Protein AF-A0A960U1D7-F1 (afdb_monomer)

Sequence (96 aa):
AEISRRLSVPVIGIGAGSGCDGQVLVINDMLGMQSGFTPKFVKRFLNLDGLMREAVQAYRKEVTAATFPAAEQSFAMKPEEHKKFAAGTDATSEVV
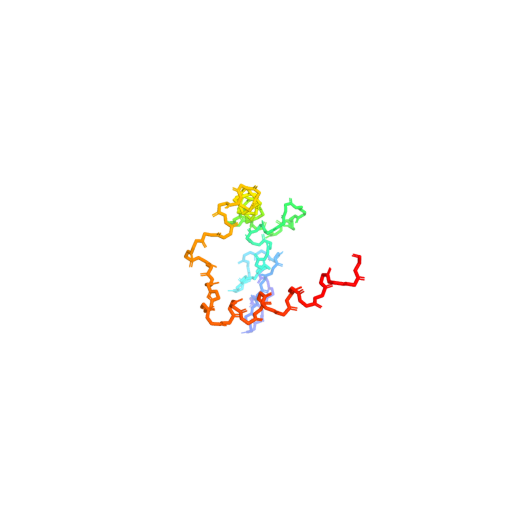
Mean predicted aligned error: 7.85 Å

Nearest PDB structures (foldseek):
  1oy0-assembly1_A  TM=9.282E-01  e=1.893E-05  Mycobacterium tuberculosis
  3ez4-assembly1_G  TM=5.960E-01  e=6.491E-04  Burkholderia pseudomallei
  1m3u-assembl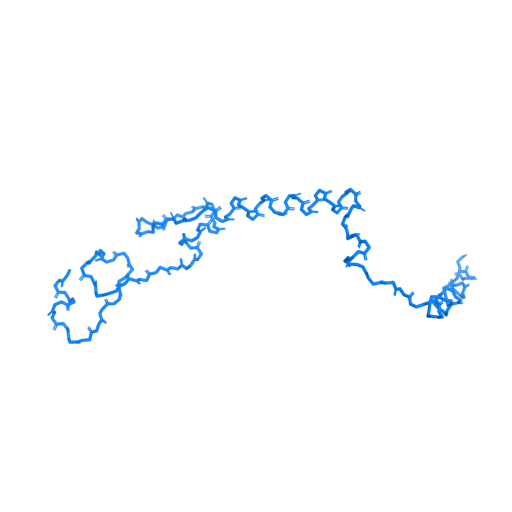y1_G  TM=5.974E-01  e=7.959E-04  Escherichia coli
  3vav-assembly1_I  TM=5.896E-01  e=1.045E-03  Burkholderia thailandensis E264
  3vav-assembly1_D  TM=5.934E-01  e=1.118E-03  Burkholderia thailandensis E264

Radius of gyration: 27.69 Å; Cα contacts (8 Å, |Δi|>4): 70; chains: 1; bounding box: 58×38×68 Å

Foldseek 3Di:
DVVCVVDPDFDEDQPPPPPGPHYDDDPCLCCCCDPDDHPPSHDNPHNVVVVVVVVVVVVVVCVVVVVPPDPVPDDDDDPVVVVVVVVVVVVPVVPD

Secondary structure (DSSP, 8-state):
-HHHHH-SSPPEESSS-TTSSEE---HHHHTT--SS---TTPPPS--HHHHHHHHHHHHHHHHHTT-SS-GGG-PPPPHHHHHHHHHHHTTSTT--

Solvent-accessible surface area (backbone atoms only — not comparable to full-atom values): 5903 Å² total; per-residue (Å²): 76,73,67,44,75,72,45,95,60,88,36,73,24,65,76,60,62,88,47,32,79,40,75,56,78,59,65,55,60,34,34,21,54,59,88,66,92,72,62,91,69,62,66,63,80,39,62,41,35,59,55,51,51,50,53,54,50,51,51,51,52,32,44,76,68,63,59,42,75,40,74,91,76,51,83,80,78,56,69,71,58,48,52,54,51,55,63,57,55,65,71,62,64,82,79,115

Structure (mmCIF, N/CA/C/O backbone):
data_AF-A0A960U1D7-F1
#
_entry.id   AF-A0A960U1D7-F1
#
loop_
_atom_site.group_PDB
_atom_site.id
_atom_site.type_symbol
_atom_site.label_atom_id
_atom_site.label_alt_id
_atom_site.label_comp_id
_atom_site.label_asym_id
_atom_site.label_entity_id
_atom_site.label_seq_id
_atom_site.pdbx_PDB_ins_code
_atom_site.Cartn_x
_atom_site.Cartn_y
_atom_site.Cartn_z
_atom_site.occupancy
_atom_site.B_iso_or_equiv
_atom_site.auth_seq_id
_atom_site.auth_comp_id
_atom_site.auth_asym_id
_atom_site.auth_atom_id
_atom_site.pdbx_PDB_model_num
ATOM 1 N N . ALA A 1 1 ? 18.700 1.996 -22.368 1.00 87.69 1 ALA A N 1
ATOM 2 C CA . ALA A 1 1 ? 17.858 2.574 -23.436 1.00 87.69 1 ALA A CA 1
ATOM 3 C C . ALA A 1 1 ? 18.074 1.927 -24.810 1.00 87.69 1 ALA A C 1
ATOM 5 O O . ALA A 1 1 ? 17.188 2.040 -25.640 1.00 87.69 1 ALA A O 1
ATOM 6 N N . GLU A 1 2 ? 19.204 1.253 -25.081 1.00 96.12 2 GLU A N 1
ATOM 7 C CA . GLU A 1 2 ? 19.459 0.656 -26.408 1.00 96.12 2 GLU A CA 1
ATOM 8 C C . GLU A 1 2 ? 18.372 -0.329 -26.869 1.00 96.12 2 GLU A C 1
ATOM 10 O O . GLU A 1 2 ? 17.940 -0.268 -28.013 1.00 96.12 2 GLU A O 1
ATOM 15 N N . ILE A 1 3 ? 17.877 -1.181 -25.966 1.00 96.75 3 ILE A N 1
ATOM 16 C CA . ILE A 1 3 ? 16.806 -2.142 -26.268 1.00 96.75 3 ILE A CA 1
ATOM 17 C C . ILE A 1 3 ? 15.501 -1.418 -26.639 1.00 96.75 3 ILE A C 1
ATOM 19 O O . ILE A 1 3 ? 14.956 -1.682 -27.706 1.00 96.75 3 ILE A O 1
ATOM 23 N N . SER A 1 4 ? 15.039 -0.470 -25.814 1.00 96.56 4 SER A N 1
ATOM 24 C CA . SER A 1 4 ? 13.796 0.282 -26.056 1.00 96.56 4 SER A CA 1
ATOM 25 C C . SER A 1 4 ? 13.821 1.046 -27.383 1.00 96.56 4 SER A C 1
ATOM 27 O O . SER A 1 4 ? 12.815 1.119 -28.068 1.00 96.56 4 SER A O 1
ATOM 29 N N . ARG A 1 5 ? 14.988 1.559 -27.805 1.00 96.69 5 ARG A N 1
ATOM 30 C CA . ARG A 1 5 ? 15.130 2.250 -29.101 1.00 96.69 5 ARG A CA 1
ATOM 31 C C . ARG A 1 5 ? 15.061 1.331 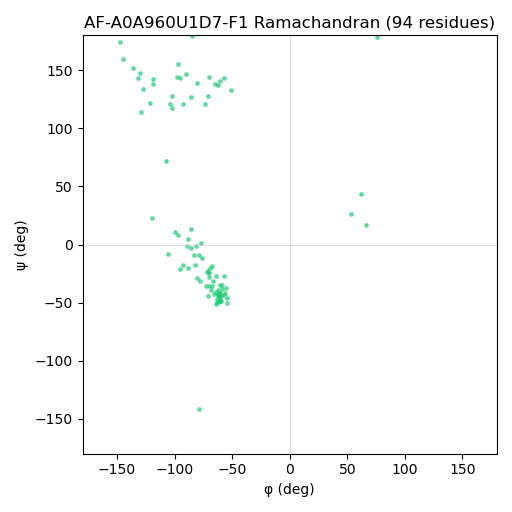-30.320 1.00 96.69 5 ARG A C 1
ATOM 33 O O . ARG A 1 5 ? 14.812 1.815 -31.418 1.00 96.69 5 ARG A O 1
ATOM 40 N N . ARG A 1 6 ? 15.370 0.042 -30.164 1.00 98.00 6 ARG A N 1
ATOM 41 C CA . ARG A 1 6 ? 15.471 -0.917 -31.278 1.00 98.00 6 ARG A CA 1
ATOM 42 C C . ARG A 1 6 ? 14.193 -1.711 -31.514 1.00 98.00 6 ARG A C 1
ATOM 44 O O . ARG A 1 6 ? 14.037 -2.282 -32.590 1.00 98.00 6 ARG A O 1
ATOM 51 N N . LEU A 1 7 ? 13.324 -1.800 -30.514 1.00 97.19 7 LEU A N 1
ATOM 52 C CA . LEU A 1 7 ? 12.067 -2.530 -30.600 1.00 97.19 7 LEU A CA 1
ATOM 53 C C . LEU A 1 7 ? 10.936 -1.571 -30.977 1.00 97.19 7 LEU A C 1
ATOM 55 O O . LEU A 1 7 ? 10.913 -0.426 -30.544 1.00 97.19 7 LEU A O 1
ATOM 59 N N . SER A 1 8 ? 9.988 -2.045 -31.782 1.00 97.56 8 SER A N 1
ATOM 60 C CA . SER A 1 8 ? 8.773 -1.290 -32.115 1.00 97.56 8 SER A CA 1
ATOM 61 C C . SER A 1 8 ? 7.687 -1.401 -31.040 1.00 97.56 8 SER A C 1
ATOM 63 O O . SER A 1 8 ? 6.752 -0.604 -31.026 1.00 97.56 8 SER A O 1
ATOM 65 N N . VAL A 1 9 ? 7.789 -2.397 -30.156 1.00 97.94 9 VAL A N 1
ATOM 66 C CA . VAL A 1 9 ? 6.863 -2.612 -29.038 1.00 97.94 9 VAL A CA 1
ATOM 67 C C . VAL A 1 9 ? 7.339 -1.871 -27.780 1.00 97.94 9 VAL A C 1
ATOM 69 O O . VAL A 1 9 ? 8.551 -1.800 -27.566 1.00 97.94 9 VAL A O 1
ATOM 72 N N . PRO A 1 10 ? 6.430 -1.373 -26.916 1.00 97.88 10 PRO A N 1
ATOM 73 C CA . PRO A 1 10 ? 6.814 -0.713 -25.668 1.00 97.88 10 PRO A CA 1
ATOM 74 C C . PRO A 1 10 ? 7.571 -1.642 -24.711 1.00 97.88 10 PRO A C 1
ATOM 76 O O . PRO A 1 10 ? 7.158 -2.780 -24.477 1.00 97.88 10 PRO A O 1
ATOM 79 N N . VAL A 1 11 ? 8.637 -1.134 -24.094 1.00 98.12 11 VAL A N 1
ATOM 80 C CA . VAL A 1 11 ? 9.415 -1.836 -23.067 1.00 98.12 11 VAL A CA 1
ATOM 81 C C . VAL A 1 11 ? 9.074 -1.279 -21.685 1.00 98.12 11 VAL A C 1
ATOM 83 O O . VAL A 1 11 ? 9.295 -0.101 -21.406 1.00 98.12 11 VAL A O 1
ATOM 86 N N . ILE A 1 12 ? 8.585 -2.138 -20.786 1.00 98.12 12 ILE A N 1
ATOM 87 C CA . ILE A 1 12 ? 8.273 -1.782 -19.393 1.00 98.12 12 ILE A CA 1
ATOM 88 C C . ILE A 1 12 ? 9.386 -2.289 -18.474 1.00 98.12 12 ILE A C 1
ATOM 90 O O . ILE A 1 12 ? 9.642 -3.490 -18.400 1.00 98.12 12 ILE A O 1
ATOM 94 N N . GLY A 1 13 ? 10.071 -1.370 -17.792 1.00 97.06 13 GLY A N 1
ATOM 95 C CA . GLY A 1 13 ? 11.229 -1.676 -16.954 1.00 97.06 13 GLY A CA 1
ATOM 96 C C . GLY A 1 13 ? 10.904 -1.808 -15.466 1.00 97.06 13 GLY A C 1
ATOM 97 O O . GLY A 1 13 ? 10.116 -1.042 -14.920 1.00 97.06 13 GLY A O 1
ATOM 98 N N . ILE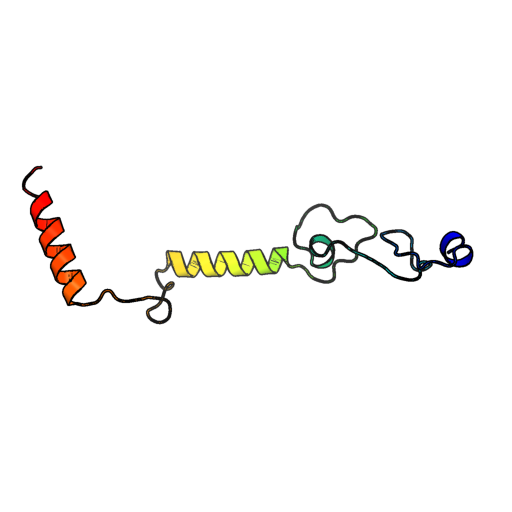 A 1 14 ? 11.589 -2.732 -14.792 1.00 97.69 14 ILE A N 1
ATOM 99 C CA . ILE A 1 14 ? 11.746 -2.767 -13.333 1.00 97.69 14 ILE A CA 1
ATOM 100 C C . ILE A 1 14 ? 13.237 -2.923 -13.034 1.00 97.69 14 ILE A C 1
ATOM 102 O O . ILE A 1 14 ? 13.865 -3.892 -13.447 1.00 97.69 14 ILE A O 1
ATOM 106 N N . GLY A 1 15 ? 13.852 -1.910 -12.420 1.00 96.19 15 GLY A N 1
ATOM 107 C CA . GLY A 1 15 ? 15.309 -1.890 -12.219 1.00 96.19 15 GLY A CA 1
ATOM 108 C C . GLY A 1 15 ? 16.152 -1.792 -13.497 1.00 96.19 15 GLY A C 1
ATOM 109 O O . GLY A 1 15 ? 17.353 -2.035 -13.449 1.00 96.19 15 GLY A O 1
ATOM 110 N N . ALA A 1 16 ? 15.556 -1.390 -14.623 1.00 96.88 16 ALA A N 1
ATOM 111 C CA . ALA A 1 16 ? 16.235 -1.225 -15.915 1.00 96.88 16 ALA A CA 1
ATOM 112 C C . ALA A 1 16 ? 16.664 0.233 -16.214 1.00 96.88 16 ALA A C 1
ATOM 114 O O . ALA A 1 16 ? 17.108 0.552 -17.321 1.00 96.88 16 ALA A O 1
ATOM 115 N N . GLY A 1 17 ? 16.536 1.128 -15.227 1.00 94.56 17 GLY A N 1
ATOM 116 C CA . GLY A 1 17 ? 16.744 2.570 -15.380 1.00 94.56 17 GLY A CA 1
ATOM 117 C C . GLY A 1 17 ? 15.589 3.279 -16.102 1.00 94.56 17 GLY A C 1
ATOM 118 O O . GLY A 1 17 ? 14.622 2.659 -16.541 1.00 94.56 17 GLY A O 1
ATOM 119 N N . SER A 1 18 ? 15.694 4.603 -16.249 1.00 96.38 18 SER A N 1
ATOM 120 C CA . SER A 1 18 ? 14.648 5.457 -16.844 1.00 96.38 18 SER A CA 1
ATOM 121 C C . SER A 1 18 ? 14.570 5.402 -18.375 1.00 96.38 18 SER A C 1
ATOM 123 O O . SER A 1 18 ? 13.765 6.102 -18.974 1.00 96.38 18 SER A O 1
ATOM 125 N N . GLY A 1 19 ? 15.405 4.589 -19.026 1.00 97.19 19 GLY A N 1
ATOM 126 C CA . GLY A 1 19 ? 15.465 4.481 -20.487 1.00 97.19 19 GLY A CA 1
ATOM 127 C C . GLY A 1 19 ? 14.471 3.492 -21.107 1.00 97.19 19 GLY A C 1
ATOM 128 O O . GLY A 1 19 ? 14.683 3.098 -22.253 1.00 97.19 19 GLY A O 1
ATOM 129 N N . CYS A 1 20 ? 13.484 3.025 -20.344 1.00 97.81 20 CYS A N 1
ATOM 130 C CA . CYS A 1 20 ? 12.352 2.218 -20.808 1.00 97.81 20 CYS A CA 1
ATOM 131 C C . CYS A 1 20 ? 11.133 3.121 -21.040 1.00 97.81 20 CYS A C 1
ATOM 133 O O . CYS A 1 20 ? 11.029 4.170 -20.407 1.00 97.81 20 CYS A O 1
ATOM 135 N N . ASP A 1 21 ? 10.211 2.700 -21.903 1.00 98.06 21 ASP A N 1
ATOM 136 C CA . ASP A 1 21 ? 9.028 3.487 -22.292 1.00 98.06 21 ASP A CA 1
ATOM 137 C C . ASP A 1 21 ? 7.997 3.592 -21.161 1.00 98.06 21 ASP A C 1
ATOM 139 O O . ASP A 1 21 ? 7.204 4.528 -21.099 1.00 98.06 21 ASP A O 1
ATOM 143 N N . GLY A 1 22 ? 8.037 2.639 -20.230 1.00 97.50 22 GLY A N 1
ATOM 144 C CA . GLY A 1 22 ? 7.286 2.675 -18.986 1.00 97.50 22 GLY A CA 1
ATOM 145 C C . GLY A 1 22 ? 8.043 2.001 -17.850 1.00 97.50 22 GLY A C 1
ATOM 146 O O . GLY A 1 22 ? 9.115 1.417 -18.037 1.00 97.50 22 GLY A O 1
ATOM 147 N N . GLN A 1 23 ? 7.477 2.091 -16.651 1.00 98.06 23 GLN A N 1
ATOM 148 C CA . GLN A 1 23 ? 8.047 1.512 -15.439 1.00 98.06 23 GLN A CA 1
ATOM 149 C C . GLN A 1 23 ? 6.990 0.695 -14.705 1.00 98.06 23 GLN A C 1
ATOM 151 O O . GLN A 1 23 ? 5.809 1.040 -14.719 1.00 98.06 23 GLN A O 1
ATOM 156 N N . VAL A 1 24 ? 7.430 -0.364 -14.036 1.00 97.44 24 VAL A N 1
ATOM 157 C CA . VAL A 1 24 ? 6.595 -1.176 -13.153 1.00 97.44 24 VAL A CA 1
ATOM 158 C C . VAL A 1 24 ? 7.311 -1.398 -11.826 1.00 97.44 24 VAL A C 1
ATOM 160 O O . VAL A 1 24 ? 8.531 -1.548 -11.772 1.00 97.44 24 VAL A O 1
ATOM 163 N N . LEU A 1 25 ? 6.540 -1.409 -10.742 1.00 97.06 25 LEU A N 1
ATOM 164 C CA . LEU A 1 25 ? 6.983 -1.778 -9.402 1.00 97.06 25 LEU A CA 1
ATOM 165 C C . LEU A 1 25 ? 5.934 -2.691 -8.769 1.00 97.06 25 LEU A C 1
ATOM 167 O O . LEU A 1 25 ? 4.745 -2.587 -9.071 1.00 97.06 25 LEU A O 1
ATOM 171 N N . VAL A 1 26 ? 6.368 -3.562 -7.861 1.00 95.81 26 VAL A N 1
ATOM 172 C CA . VAL A 1 26 ? 5.451 -4.321 -7.005 1.00 95.81 26 VAL A CA 1
ATOM 173 C C . VAL A 1 26 ? 4.828 -3.352 -6.001 1.00 95.81 26 VAL A C 1
ATOM 175 O O . VAL A 1 26 ? 5.544 -2.617 -5.319 1.00 95.81 26 VAL A O 1
ATOM 178 N N . ILE A 1 27 ? 3.496 -3.342 -5.897 1.00 96.06 27 ILE A N 1
ATOM 179 C CA . ILE A 1 27 ? 2.774 -2.386 -5.044 1.00 96.06 27 ILE A CA 1
ATOM 180 C C . ILE A 1 27 ? 3.199 -2.483 -3.571 1.00 96.06 27 ILE A C 1
ATOM 182 O O . ILE A 1 27 ? 3.384 -1.457 -2.923 1.00 96.06 27 ILE A O 1
ATOM 186 N N . ASN A 1 28 ? 3.446 -3.693 -3.066 1.00 94.81 28 ASN A N 1
ATOM 187 C CA . ASN A 1 28 ? 3.887 -3.925 -1.690 1.00 94.81 28 ASN A CA 1
ATOM 188 C C . ASN A 1 28 ? 5.236 -3.259 -1.388 1.00 94.81 28 ASN A C 1
ATOM 190 O O . ASN A 1 28 ? 5.400 -2.649 -0.330 1.00 94.81 28 ASN A O 1
ATOM 194 N N . ASP A 1 29 ? 6.179 -3.342 -2.327 1.00 94.62 29 ASP A N 1
ATOM 195 C CA . ASP A 1 29 ? 7.506 -2.739 -2.201 1.00 94.62 29 ASP A CA 1
ATOM 196 C C . ASP A 1 29 ? 7.417 -1.214 -2.307 1.00 94.62 29 ASP A C 1
ATOM 198 O O . ASP A 1 29 ? 7.991 -0.483 -1.498 1.00 94.62 29 ASP A O 1
ATOM 202 N N . MET A 1 30 ? 6.638 -0.732 -3.280 1.00 95.88 30 MET A N 1
ATOM 203 C CA . MET A 1 30 ? 6.394 0.689 -3.515 1.00 95.88 30 MET A CA 1
ATOM 204 C C . MET A 1 30 ? 5.738 1.363 -2.302 1.00 95.88 30 MET A C 1
ATOM 206 O O . MET A 1 30 ? 6.122 2.473 -1.936 1.00 95.88 30 MET A O 1
ATOM 210 N N . LEU A 1 31 ? 4.773 0.699 -1.662 1.00 96.75 31 LEU A N 1
ATOM 211 C CA . LEU A 1 31 ? 4.069 1.209 -0.483 1.00 96.75 31 LEU A CA 1
ATOM 212 C C . LEU A 1 31 ? 4.791 0.916 0.839 1.00 96.75 31 LEU A C 1
ATOM 214 O O . LEU A 1 31 ? 4.315 1.337 1.891 1.00 96.75 31 LEU A O 1
ATOM 218 N N . GLY A 1 32 ? 5.920 0.203 0.816 1.00 95.12 32 GLY A N 1
ATOM 219 C CA . GLY A 1 32 ? 6.666 -0.127 2.030 1.00 95.12 32 GLY A CA 1
ATOM 220 C C . GLY A 1 32 ? 5.853 -0.975 3.011 1.00 95.12 32 GLY A C 1
ATOM 221 O O . GLY A 1 32 ? 5.852 -0.695 4.206 1.00 95.12 32 GLY A O 1
ATOM 222 N N . MET A 1 33 ? 5.140 -1.990 2.512 1.00 95.12 33 MET A N 1
ATOM 223 C CA . MET A 1 33 ? 4.309 -2.892 3.328 1.00 95.12 33 MET A CA 1
ATOM 224 C C . MET A 1 33 ? 5.112 -3.794 4.268 1.00 95.12 33 MET A C 1
ATOM 226 O O . MET A 1 33 ? 4.549 -4.337 5.212 1.00 95.12 33 MET A O 1
ATOM 230 N N . GLN A 1 34 ? 6.409 -3.967 4.012 1.00 86.50 34 GLN A N 1
ATOM 231 C CA . GLN A 1 34 ? 7.303 -4.766 4.839 1.00 86.50 34 GLN A CA 1
ATOM 232 C C . GLN A 1 34 ? 8.533 -3.946 5.229 1.00 86.50 34 GLN A C 1
ATOM 234 O O . GLN A 1 34 ? 9.162 -3.306 4.388 1.00 86.50 34 GLN A O 1
ATOM 239 N N . SER A 1 35 ? 8.910 -3.995 6.507 1.00 79.12 35 SER A N 1
ATOM 240 C CA . SER A 1 35 ? 10.041 -3.244 7.072 1.00 79.12 35 SER A CA 1
ATOM 241 C C . SER A 1 35 ? 11.420 -3.819 6.734 1.00 79.12 35 SER A C 1
ATOM 243 O O . SER A 1 35 ? 12.424 -3.137 6.921 1.00 79.12 35 SER A O 1
ATOM 245 N N . GLY A 1 36 ? 11.475 -5.039 6.194 1.00 81.50 36 GLY A N 1
ATOM 246 C CA . GLY A 1 36 ? 12.712 -5.733 5.838 1.00 81.50 36 GLY A CA 1
ATOM 247 C C . GLY A 1 36 ? 13.350 -5.268 4.522 1.00 81.50 36 GLY A C 1
ATOM 248 O O . GLY A 1 36 ? 13.387 -4.082 4.190 1.00 81.50 36 GLY A O 1
ATOM 249 N N . PHE A 1 37 ? 13.881 -6.237 3.774 1.00 84.25 37 PHE A N 1
ATOM 250 C CA . PHE A 1 37 ? 14.607 -6.020 2.524 1.00 84.25 37 PHE A CA 1
ATOM 251 C C . PHE A 1 37 ? 13.834 -5.140 1.531 1.00 84.25 37 PHE A C 1
ATOM 253 O O . PHE A 1 37 ? 12.658 -5.368 1.266 1.00 84.25 37 PHE A O 1
ATOM 260 N N . THR A 1 38 ? 14.524 -4.152 0.960 1.00 86.75 38 THR A N 1
ATOM 261 C CA . THR A 1 38 ? 14.040 -3.365 -0.182 1.00 86.75 38 THR A CA 1
ATOM 262 C C . THR A 1 38 ? 15.030 -3.527 -1.322 1.00 86.75 38 THR A C 1
ATOM 264 O O . THR A 1 38 ? 16.206 -3.196 -1.134 1.00 86.75 38 THR A O 1
ATOM 267 N N . PRO A 1 39 ? 14.602 -4.020 -2.496 1.00 88.94 39 PRO A N 1
ATOM 268 C CA . PRO A 1 39 ? 15.477 -4.087 -3.655 1.00 88.94 39 PRO A CA 1
ATOM 269 C C . PRO A 1 39 ? 16.019 -2.697 -4.009 1.00 88.94 39 PRO A C 1
ATOM 271 O O . PRO A 1 39 ? 15.301 -1.705 -3.933 1.00 88.94 39 PRO A O 1
ATOM 274 N N . LYS A 1 40 ? 17.277 -2.613 -4.458 1.00 92.12 40 LYS A N 1
ATOM 275 C CA . LYS A 1 40 ? 17.948 -1.326 -4.745 1.00 92.12 40 LYS A CA 1
ATOM 276 C C . LYS A 1 40 ? 17.215 -0.438 -5.759 1.00 92.12 40 LYS A C 1
ATOM 278 O O . LYS A 1 40 ? 17.386 0.773 -5.737 1.00 92.12 40 LYS A O 1
ATOM 283 N N . PHE A 1 41 ? 16.443 -1.034 -6.667 1.00 92.88 41 PHE A N 1
ATOM 284 C CA . PHE A 1 41 ? 15.682 -0.310 -7.688 1.00 92.88 41 PHE A CA 1
ATOM 285 C C . PHE A 1 41 ? 14.334 0.225 -7.190 1.00 92.88 41 PHE A C 1
ATOM 287 O O . PHE A 1 41 ? 13.663 0.956 -7.916 1.00 92.88 41 PHE A O 1
ATOM 294 N N . VAL A 1 42 ? 13.909 -0.154 -5.984 1.00 94.19 42 VAL A N 1
ATOM 295 C CA . VAL A 1 42 ? 12.639 0.284 -5.413 1.00 94.19 42 VAL A CA 1
ATOM 296 C C . VAL A 1 42 ? 12.839 1.621 -4.714 1.00 94.19 42 VAL A C 1
ATOM 298 O O . VAL A 1 42 ? 13.653 1.757 -3.802 1.00 94.19 42 VAL A O 1
ATOM 301 N N . LYS A 1 43 ? 12.012 2.597 -5.084 1.00 94.19 43 LYS A N 1
ATOM 302 C CA . LYS A 1 43 ? 11.726 3.759 -4.244 1.00 94.19 43 LYS A CA 1
ATOM 303 C C . LYS A 1 43 ? 10.482 3.448 -3.414 1.00 94.19 43 LYS A C 1
ATOM 305 O O . LYS A 1 43 ? 9.422 3.207 -3.984 1.00 94.19 43 LYS A O 1
ATOM 310 N N . ARG A 1 44 ? 10.600 3.483 -2.083 1.00 94.19 44 ARG A N 1
ATOM 311 C CA . ARG A 1 44 ? 9.432 3.477 -1.190 1.00 94.19 44 ARG A CA 1
ATOM 312 C C . ARG A 1 44 ? 8.763 4.849 -1.264 1.00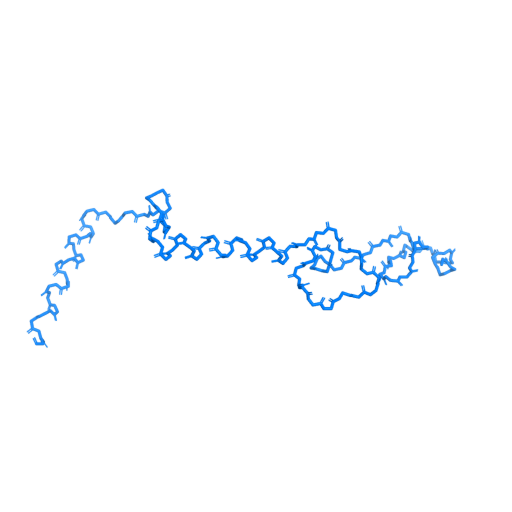 94.19 44 ARG A C 1
ATOM 314 O O . ARG A 1 44 ? 9.399 5.864 -0.988 1.00 94.19 44 ARG A O 1
ATOM 321 N N . PHE A 1 45 ? 7.501 4.875 -1.665 1.00 95.81 45 PHE A N 1
ATOM 322 C CA . PHE A 1 45 ? 6.664 6.075 -1.692 1.00 95.81 45 PHE A CA 1
ATOM 323 C C . PHE A 1 45 ? 5.854 6.239 -0.402 1.00 95.81 45 PHE A C 1
ATOM 325 O O . PHE A 1 45 ? 5.386 7.337 -0.120 1.00 95.81 45 PHE A O 1
ATOM 332 N N . LEU A 1 46 ? 5.716 5.170 0.386 1.00 95.81 46 LEU A N 1
ATOM 333 C CA . LEU A 1 46 ? 5.041 5.164 1.679 1.00 95.81 46 LEU A CA 1
ATOM 334 C C . LEU A 1 46 ? 5.754 4.201 2.643 1.00 95.81 46 LEU A C 1
ATOM 336 O O . LEU A 1 46 ? 6.489 3.312 2.213 1.00 95.81 46 LEU A O 1
ATOM 340 N N . ASN A 1 47 ? 5.542 4.391 3.947 1.00 94.69 47 ASN A N 1
ATOM 341 C CA . ASN A 1 47 ? 5.877 3.420 4.987 1.00 94.69 47 ASN A CA 1
ATOM 342 C C . ASN A 1 47 ? 4.588 2.783 5.530 1.00 94.69 47 ASN A C 1
ATOM 344 O O . ASN A 1 47 ? 4.140 3.111 6.630 1.00 94.69 47 ASN A O 1
ATOM 348 N N . LEU A 1 48 ? 3.952 1.921 4.731 1.00 96.62 48 LEU A N 1
ATOM 349 C CA . LEU A 1 48 ? 2.667 1.332 5.104 1.00 96.62 48 LEU A CA 1
ATOM 350 C C . LEU A 1 48 ? 2.800 0.329 6.260 1.00 96.62 48 LEU A C 1
ATOM 352 O O . LEU A 1 48 ? 1.867 0.213 7.044 1.00 96.62 48 LEU A O 1
ATOM 356 N N . ASP A 1 49 ? 3.952 -0.334 6.427 1.00 95.31 49 ASP A N 1
ATOM 357 C CA . ASP A 1 49 ? 4.230 -1.188 7.598 1.00 95.31 49 ASP A CA 1
ATOM 358 C C . ASP A 1 49 ? 4.026 -0.426 8.917 1.00 95.31 49 ASP A C 1
ATOM 360 O O . ASP A 1 49 ? 3.342 -0.921 9.811 1.00 95.31 49 ASP A O 1
ATOM 364 N N . GLY A 1 50 ? 4.548 0.802 9.018 1.00 95.62 50 GLY A N 1
ATOM 365 C CA . GLY A 1 50 ? 4.371 1.643 10.206 1.00 95.62 50 GLY A CA 1
ATOM 366 C C . GLY A 1 50 ? 2.901 1.965 10.482 1.00 95.62 50 GLY A C 1
ATOM 367 O O . GLY A 1 50 ? 2.406 1.707 11.577 1.00 95.62 50 GLY A O 1
ATOM 368 N N . LEU A 1 51 ? 2.179 2.427 9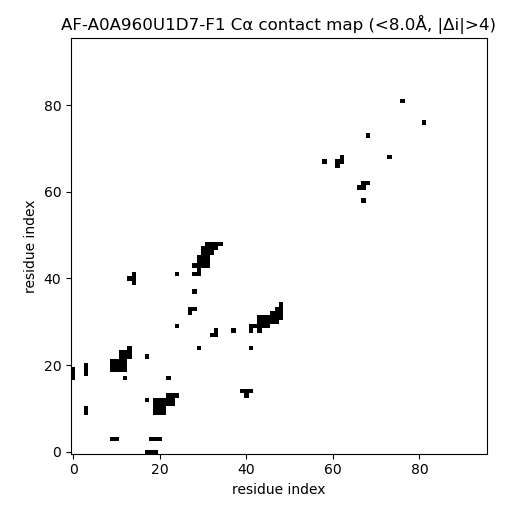.458 1.00 97.12 51 LEU A N 1
ATOM 369 C CA . LEU A 1 51 ? 0.756 2.767 9.572 1.00 97.12 51 LEU A CA 1
ATOM 370 C C . LEU A 1 51 ? -0.109 1.550 9.933 1.00 97.12 51 LEU A C 1
ATOM 372 O O . LEU A 1 51 ? -1.020 1.651 10.752 1.00 97.12 51 LEU A O 1
ATOM 376 N N . MET A 1 52 ? 0.188 0.378 9.364 1.00 97.19 52 MET A N 1
ATOM 377 C CA . MET A 1 52 ? -0.507 -0.862 9.716 1.00 97.19 52 MET A CA 1
ATOM 378 C C . MET A 1 52 ? -0.256 -1.250 11.176 1.00 97.19 52 MET A C 1
ATOM 380 O O . MET A 1 52 ? -1.190 -1.657 11.866 1.00 97.19 52 MET A O 1
ATOM 384 N N . ARG A 1 53 ? 0.978 -1.101 11.678 1.00 96.88 53 ARG A N 1
ATOM 385 C CA . ARG A 1 53 ? 1.292 -1.366 13.093 1.00 96.88 53 ARG A CA 1
ATOM 386 C C . ARG A 1 53 ? 0.514 -0.447 14.022 1.00 96.88 53 ARG A C 1
ATOM 388 O O . ARG A 1 53 ? -0.046 -0.936 14.999 1.00 96.88 53 ARG A O 1
ATOM 395 N N . GLU A 1 54 ? 0.459 0.844 13.714 1.00 98.12 54 GLU A N 1
ATOM 396 C CA . GLU A 1 54 ? -0.311 1.823 14.487 1.00 98.12 54 GLU A CA 1
ATOM 397 C C . GLU A 1 54 ? -1.800 1.457 14.525 1.00 98.12 54 GLU A C 1
ATOM 399 O O . GLU A 1 54 ? -2.388 1.373 15.604 1.00 98.12 54 GLU A O 1
ATOM 404 N N . ALA A 1 55 ? -2.393 1.142 13.370 1.00 98.44 55 ALA A N 1
ATOM 405 C CA . ALA A 1 55 ? -3.799 0.754 13.276 1.00 98.44 55 ALA A CA 1
ATOM 406 C C . ALA A 1 55 ? -4.112 -0.517 14.086 1.00 98.44 55 ALA A C 1
ATOM 408 O O . ALA A 1 55 ? -5.081 -0.558 14.845 1.00 98.44 55 ALA A O 1
ATOM 409 N N . VAL A 1 56 ? -3.268 -1.549 13.983 1.00 98.25 56 VAL A N 1
ATOM 410 C CA . VAL A 1 56 ? -3.451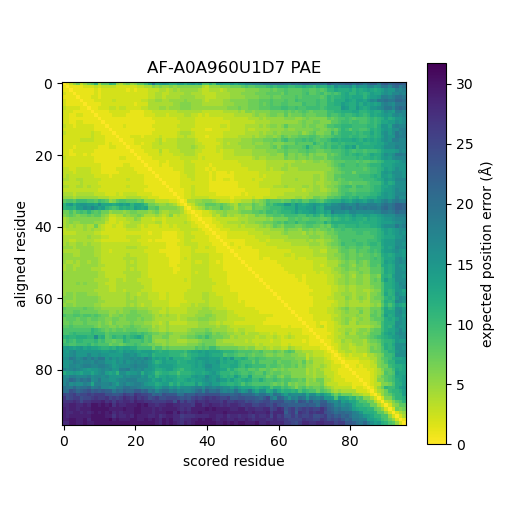 -2.804 14.731 1.00 98.25 56 VAL A CA 1
ATOM 411 C C . VAL A 1 56 ? -3.265 -2.591 16.237 1.00 98.25 56 VAL A C 1
ATOM 413 O O . VAL A 1 56 ? -3.974 -3.201 17.039 1.00 98.25 56 VAL A O 1
ATOM 416 N N . GLN A 1 57 ? -2.345 -1.717 16.651 1.00 98.56 57 GLN A N 1
ATOM 417 C CA . GLN A 1 57 ? -2.180 -1.355 18.061 1.00 98.56 57 GLN A CA 1
ATOM 418 C C . GLN A 1 57 ? -3.397 -0.604 18.608 1.00 98.56 57 GLN A C 1
ATOM 420 O O . GLN A 1 57 ? -3.837 -0.913 19.717 1.00 98.56 57 GLN A O 1
ATOM 425 N N . ALA A 1 58 ? -3.957 0.336 17.841 1.00 98.62 58 ALA A N 1
ATOM 426 C CA . ALA A 1 58 ? -5.181 1.045 18.205 1.00 98.62 58 ALA A CA 1
ATOM 427 C C . ALA A 1 58 ? -6.356 0.069 18.365 1.00 98.62 58 ALA A C 1
ATOM 429 O O . ALA A 1 58 ? -6.980 0.032 19.424 1.00 98.62 58 ALA A O 1
ATOM 430 N N . TYR A 1 59 ? -6.558 -0.818 17.387 1.00 98.62 59 TYR A N 1
ATOM 431 C CA . TYR A 1 59 ? -7.560 -1.882 17.464 1.00 98.62 59 TYR A CA 1
ATOM 432 C C . TYR A 1 59 ? -7.388 -2.750 18.717 1.00 98.62 59 TYR A C 1
ATOM 434 O O . TYR A 1 59 ? -8.326 -2.934 19.492 1.00 98.62 59 TYR A O 1
ATOM 442 N N . ARG A 1 60 ? -6.167 -3.244 18.973 1.00 98.62 60 ARG A N 1
ATOM 443 C CA . ARG A 1 60 ? -5.872 -4.039 20.174 1.00 98.62 60 ARG A CA 1
ATOM 444 C C . ARG A 1 60 ? -6.225 -3.273 21.447 1.00 98.62 60 ARG A C 1
ATOM 446 O O . ARG A 1 60 ? -6.775 -3.871 22.371 1.00 98.62 60 ARG A O 1
ATOM 453 N N . LYS A 1 61 ? -5.877 -1.987 21.522 1.00 98.69 61 LYS A N 1
ATOM 454 C CA . LYS A 1 61 ? -6.159 -1.143 22.686 1.00 98.69 61 LYS A CA 1
ATOM 455 C C . LYS A 1 61 ? -7.663 -1.053 22.932 1.00 98.69 61 LYS A C 1
ATOM 457 O O . LYS A 1 61 ? -8.085 -1.266 24.061 1.00 98.69 61 LYS A O 1
ATOM 462 N N . GLU A 1 62 ? -8.447 -0.790 21.894 1.00 98.56 62 GLU A N 1
ATOM 463 C CA . GLU A 1 62 ? -9.899 -0.635 22.013 1.00 98.56 62 GLU A CA 1
ATOM 464 C C . GLU A 1 62 ? -10.612 -1.948 22.357 1.00 98.56 62 GLU A C 1
ATOM 466 O O . GLU A 1 62 ? -11.494 -1.955 23.213 1.00 98.56 62 GLU A O 1
ATOM 471 N N . VAL A 1 63 ? -10.181 -3.076 21.782 1.00 98.44 63 VAL A N 1
ATOM 472 C CA . VAL A 1 63 ? -10.690 -4.410 22.150 1.00 98.44 63 VAL A CA 1
ATOM 473 C C . VAL A 1 63 ? -10.357 -4.742 23.603 1.00 98.44 63 VAL A C 1
ATOM 475 O O . VAL A 1 63 ? -11.218 -5.182 24.358 1.00 98.44 63 VAL A O 1
ATOM 478 N N . THR A 1 64 ? -9.110 -4.508 24.022 1.00 98.31 64 THR A N 1
ATOM 479 C CA . THR A 1 64 ? -8.675 -4.807 25.400 1.00 98.31 64 THR A CA 1
ATOM 480 C C . THR A 1 64 ? -9.379 -3.911 26.421 1.00 98.31 64 THR A C 1
ATOM 482 O O . THR A 1 64 ? -9.628 -4.336 27.544 1.00 98.31 64 THR A O 1
ATOM 485 N N . ALA A 1 65 ? -9.715 -2.680 26.034 1.00 98.38 65 ALA A N 1
ATOM 486 C CA . ALA A 1 65 ? -10.489 -1.747 26.845 1.00 98.38 65 ALA A CA 1
ATOM 487 C C . ALA A 1 65 ? -12.009 -1.990 26.775 1.00 98.38 65 ALA A C 1
ATOM 489 O O . ALA A 1 65 ? -12.755 -1.261 27.425 1.00 98.38 65 ALA A O 1
ATOM 490 N N . ALA A 1 66 ? -12.464 -2.970 25.985 1.00 97.38 66 ALA A N 1
ATOM 491 C CA . ALA A 1 66 ? -13.873 -3.227 25.686 1.00 97.38 66 ALA A CA 1
ATOM 492 C C . ALA A 1 66 ? -14.640 -1.993 25.159 1.00 97.38 66 ALA A C 1
ATOM 494 O O . ALA A 1 66 ? -15.855 -1.901 25.313 1.00 97.38 66 ALA A O 1
ATOM 495 N N . THR A 1 67 ? -13.941 -1.041 24.531 1.00 97.88 67 THR A N 1
ATOM 496 C CA . THR A 1 67 ? -14.560 0.112 23.854 1.00 97.88 67 THR A CA 1
ATOM 497 C C . THR A 1 67 ? -14.906 -0.199 22.401 1.00 97.88 67 THR A C 1
ATOM 499 O O . THR A 1 67 ? -15.737 0.488 21.816 1.00 97.88 67 THR A O 1
ATOM 502 N N . PHE A 1 68 ? -14.278 -1.228 21.824 1.00 97.44 68 PHE A N 1
ATOM 503 C CA . PHE A 1 68 ? -14.648 -1.805 20.536 1.00 97.44 68 PHE A CA 1
ATOM 504 C C . PHE A 1 68 ? -15.041 -3.287 20.700 1.00 97.44 68 PHE A C 1
ATOM 506 O O . PHE A 1 68 ? -14.318 -4.022 21.382 1.00 97.44 68 PHE A O 1
ATOM 513 N N . PRO A 1 69 ? -16.106 -3.759 20.019 1.00 97.19 69 PRO A N 1
ATOM 514 C CA . PRO A 1 69 ? -17.062 -2.963 19.242 1.00 97.19 69 PRO A CA 1
ATOM 515 C C . PRO A 1 69 ? -17.956 -2.107 20.152 1.00 97.19 69 PRO A C 1
ATOM 517 O O . PRO A 1 69 ? -18.343 -2.537 21.236 1.00 97.19 69 PRO A O 1
ATOM 520 N N . ALA A 1 70 ? -18.295 -0.903 19.699 1.00 96.06 70 ALA A N 1
ATOM 521 C CA . ALA A 1 70 ? -19.318 -0.065 20.312 1.00 96.06 70 ALA A CA 1
ATOM 522 C C . ALA A 1 70 ? -20.714 -0.448 19.788 1.00 96.06 70 ALA A C 1
ATOM 524 O O . ALA A 1 70 ? -20.877 -1.355 18.960 1.00 96.06 70 ALA A O 1
ATOM 525 N N . ALA A 1 71 ? -21.746 0.238 20.282 1.00 94.38 71 ALA A N 1
ATOM 526 C CA . ALA A 1 71 ? -23.133 -0.046 19.927 1.00 94.38 71 ALA A CA 1
ATOM 527 C C . ALA A 1 71 ? -23.390 0.124 18.420 1.00 94.38 71 ALA A C 1
ATOM 529 O O . ALA A 1 71 ? -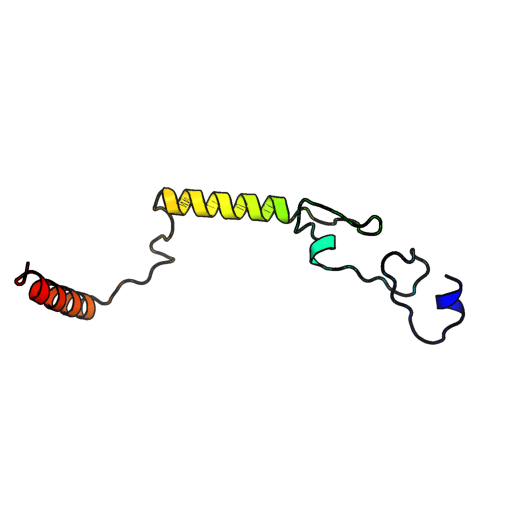24.130 -0.657 17.831 1.00 94.38 71 ALA A O 1
ATOM 530 N N . GLU A 1 72 ? -22.732 1.089 17.778 1.00 96.00 72 GLU A N 1
ATOM 531 C CA . GLU A 1 72 ? -22.878 1.383 16.351 1.00 96.00 72 GLU A CA 1
ATOM 532 C C . GLU A 1 72 ? -22.279 0.289 15.457 1.00 96.00 72 GLU A C 1
ATOM 534 O O . GLU A 1 72 ? -22.696 0.144 14.309 1.00 96.00 72 GLU A O 1
ATOM 539 N N . GLN A 1 73 ? -21.311 -0.487 15.964 1.00 96.06 73 GLN A N 1
ATOM 540 C CA . GLN A 1 73 ? -20.741 -1.643 15.258 1.00 96.06 73 GLN A CA 1
ATOM 541 C C . GLN A 1 73 ? -21.333 -2.980 15.729 1.00 96.06 73 GLN A C 1
ATOM 543 O O . GLN A 1 73 ? -20.816 -4.039 15.371 1.00 96.06 73 GLN A O 1
ATOM 548 N N . SER A 1 74 ? -22.403 -2.945 16.526 1.00 95.69 74 SER A N 1
ATOM 549 C CA . SER A 1 74 ? -23.021 -4.130 17.116 1.00 95.69 74 SER A CA 1
ATOM 550 C C . SER A 1 74 ? -24.466 -4.295 16.652 1.00 95.69 74 SER A C 1
ATOM 552 O O . SER A 1 74 ? -25.223 -3.336 16.536 1.00 95.69 74 SER A O 1
ATOM 554 N N . PHE A 1 75 ? -24.881 -5.543 16.437 1.00 92.56 75 PHE A N 1
ATOM 555 C CA . PHE A 1 75 ? -26.285 -5.882 16.219 1.00 92.56 75 PHE A CA 1
ATOM 556 C C . PHE A 1 75 ? -26.870 -6.484 17.494 1.00 92.56 75 PHE A C 1
ATOM 558 O O . PHE A 1 75 ? -26.328 -7.444 18.039 1.00 92.56 75 PHE A O 1
ATOM 565 N N . ALA A 1 76 ? -27.996 -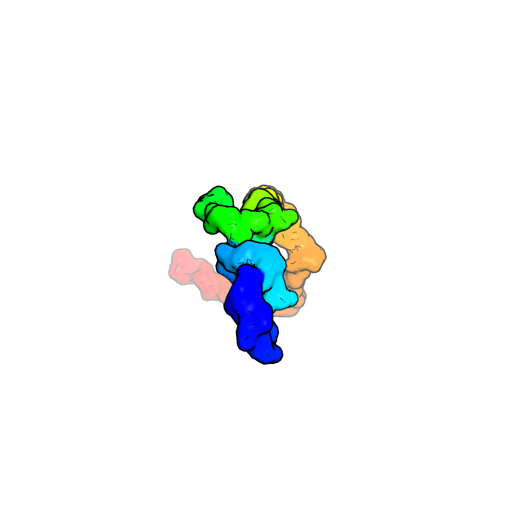5.942 17.956 1.00 88.94 76 ALA A N 1
ATOM 566 C CA . ALA A 1 76 ? -28.725 -6.511 19.080 1.00 88.94 76 ALA A CA 1
ATOM 567 C C . ALA A 1 76 ? -29.589 -7.698 18.627 1.00 88.94 76 ALA A C 1
ATOM 569 O O . ALA A 1 76 ? -30.259 -7.648 17.590 1.00 88.94 76 ALA A O 1
ATOM 570 N N . MET A 1 77 ? -29.618 -8.759 19.435 1.00 90.44 77 MET A N 1
ATOM 571 C CA . MET A 1 77 ? -30.576 -9.848 19.256 1.00 90.44 77 MET A CA 1
ATOM 572 C C . MET A 1 77 ? -31.999 -9.326 19.499 1.00 90.44 77 MET A C 1
ATOM 574 O O . MET A 1 77 ? -32.241 -8.566 20.439 1.00 90.44 77 MET A O 1
ATOM 578 N N . LYS A 1 78 ? -32.963 -9.739 18.665 1.00 92.94 78 LYS A N 1
ATOM 579 C CA . LYS A 1 78 ? -34.375 -9.390 18.885 1.00 92.94 78 LYS A CA 1
ATOM 580 C C . LYS A 1 78 ? -34.843 -9.945 20.242 1.00 92.94 78 LYS A C 1
ATOM 582 O O . LYS A 1 78 ? -34.516 -11.094 20.544 1.00 92.94 78 LYS A O 1
ATOM 587 N N . PRO A 1 79 ? -35.665 -9.209 21.014 1.00 89.50 79 PRO A N 1
ATOM 588 C CA . PRO A 1 79 ? -36.078 -9.636 22.355 1.00 89.50 79 PRO A CA 1
ATOM 589 C C . PRO A 1 79 ? -36.724 -11.027 22.403 1.00 89.50 79 PRO A C 1
ATOM 591 O O . PRO A 1 79 ? -36.477 -11.797 23.325 1.00 89.50 79 PRO A O 1
ATOM 594 N N . GLU A 1 80 ? -37.520 -11.370 21.391 1.00 91.00 80 GLU A N 1
ATOM 595 C CA . GLU A 1 80 ? -38.205 -12.666 21.315 1.00 91.00 80 GLU A CA 1
ATOM 596 C C . GLU A 1 80 ? -37.243 -13.835 21.063 1.00 91.00 80 GLU A C 1
ATOM 598 O O . GLU A 1 80 ? -37.418 -14.912 21.627 1.00 91.00 80 GLU A O 1
ATOM 603 N N . GLU A 1 81 ? -36.190 -13.620 20.274 1.00 89.56 81 GLU A N 1
ATOM 604 C CA . GLU A 1 81 ? -35.154 -14.636 20.051 1.00 89.56 81 GLU A CA 1
ATOM 605 C C . GLU A 1 81 ? -34.267 -14.797 21.291 1.00 89.56 81 GLU A C 1
ATOM 607 O O . GLU A 1 81 ? -33.916 -15.916 21.656 1.00 89.56 81 GLU A O 1
ATOM 612 N N . HIS A 1 82 ? -33.998 -13.701 22.010 1.00 88.94 82 HIS A N 1
ATOM 613 C CA . HIS A 1 82 ? -33.259 -13.747 23.272 1.00 88.94 82 HIS A CA 1
ATOM 614 C C . HIS A 1 82 ? -33.989 -14.566 24.343 1.00 88.94 82 HIS A C 1
ATOM 616 O O . HIS A 1 82 ? -33.373 -15.387 25.018 1.00 88.94 82 HIS A O 1
ATOM 622 N N . LYS A 1 83 ? -35.313 -14.399 24.476 1.00 89.06 83 LYS A N 1
ATOM 623 C CA . LYS A 1 83 ? -36.125 -15.202 25.407 1.00 89.06 83 LYS A CA 1
ATOM 624 C C . LYS A 1 83 ? -36.080 -16.694 25.073 1.00 89.06 83 LYS A C 1
ATOM 626 O O . LYS A 1 83 ? -35.924 -17.504 25.979 1.00 89.06 83 LYS A O 1
ATOM 631 N N . LYS A 1 84 ? -36.196 -17.059 23.789 1.00 88.88 84 LYS A N 1
ATOM 632 C CA . LYS A 1 84 ? -36.096 -18.461 23.343 1.00 88.88 84 LYS A CA 1
ATOM 633 C C . LYS A 1 84 ? -34.722 -19.054 23.650 1.00 88.88 84 LYS A C 1
ATOM 635 O O . LYS A 1 84 ? -34.646 -20.189 24.104 1.00 88.88 84 LYS A O 1
ATOM 640 N N . PHE A 1 85 ? -33.658 -18.286 23.410 1.00 86.81 85 PHE A N 1
ATOM 641 C CA . PHE A 1 85 ? -32.292 -18.712 23.699 1.00 86.81 85 PHE A CA 1
ATOM 642 C C . PHE A 1 85 ? -32.080 -18.942 25.201 1.00 86.81 85 PHE A C 1
ATOM 644 O O . PHE A 1 85 ? -31.632 -20.018 25.585 1.00 86.81 85 PHE A O 1
ATOM 651 N N . ALA A 1 86 ? -32.485 -17.984 26.042 1.00 87.38 86 ALA A N 1
ATOM 652 C CA . ALA A 1 86 ? -32.379 -18.092 27.498 1.00 87.38 86 ALA A CA 1
ATOM 653 C C . ALA A 1 86 ? -33.165 -19.294 28.058 1.00 87.38 86 ALA A C 1
ATOM 655 O O . ALA A 1 86 ? -32.639 -20.065 28.857 1.00 87.38 86 ALA A O 1
ATOM 656 N N . ALA A 1 87 ? -34.388 -19.517 27.565 1.00 84.81 87 ALA A N 1
ATOM 657 C CA . ALA A 1 87 ? -35.204 -20.666 27.958 1.00 84.81 87 ALA A CA 1
ATOM 658 C C . ALA A 1 87 ? -34.587 -22.022 27.552 1.00 84.81 87 ALA A C 1
ATOM 660 O O . ALA A 1 87 ? -34.857 -23.035 28.191 1.00 84.81 87 ALA A O 1
ATOM 661 N N . GLY A 1 88 ? -33.768 -22.058 26.493 1.00 72.12 88 GLY A N 1
ATOM 662 C CA . GLY A 1 88 ? -33.055 -23.260 26.053 1.00 72.12 88 GLY A CA 1
ATOM 663 C C . GLY A 1 88 ? -31.779 -23.556 26.847 1.00 72.12 88 GLY A C 1
ATOM 664 O O . GLY A 1 88 ? -31.413 -24.721 26.981 1.00 72.12 88 GLY A O 1
ATOM 665 N N . THR A 1 89 ? -31.111 -22.535 27.393 1.00 61.97 89 THR A N 1
ATOM 666 C CA . THR A 1 89 ? -29.896 -22.700 28.214 1.00 61.97 89 THR A CA 1
ATOM 667 C C . THR A 1 89 ? -30.193 -23.159 29.642 1.00 61.97 89 THR A C 1
ATOM 669 O O . THR A 1 89 ? -29.417 -23.939 30.197 1.00 61.97 89 THR A O 1
ATOM 672 N N . ASP A 1 90 ? -31.341 -22.769 30.201 1.00 57.69 90 ASP A N 1
ATOM 673 C CA . ASP A 1 90 ? -31.784 -23.208 31.534 1.00 57.69 90 ASP A CA 1
ATOM 674 C C . ASP A 1 90 ? -32.167 -24.702 31.569 1.00 57.69 90 ASP A C 1
ATOM 676 O O . ASP A 1 90 ? -32.134 -25.333 32.620 1.00 57.69 90 ASP A O 1
ATOM 680 N N . ALA A 1 91 ? -32.460 -25.311 30.414 1.00 54.06 91 ALA A N 1
ATOM 681 C CA . ALA A 1 91 ? -32.752 -26.743 30.304 1.00 54.06 91 ALA A CA 1
ATOM 682 C C . ALA A 1 91 ? -31.493 -27.640 30.329 1.00 54.06 91 ALA A C 1
ATOM 684 O O . ALA A 1 91 ? -31.610 -28.862 30.394 1.00 54.06 91 ALA A O 1
ATOM 685 N N . THR A 1 92 ? -30.287 -27.061 30.263 1.00 53.06 92 THR A N 1
ATOM 686 C CA . THR A 1 92 ? -29.008 -27.804 30.276 1.00 53.06 92 THR A CA 1
ATOM 687 C C . THR A 1 92 ? -28.239 -27.722 31.598 1.00 53.06 92 THR A C 1
ATOM 689 O O . THR A 1 92 ? -27.263 -28.449 31.771 1.00 53.06 92 THR A O 1
ATOM 692 N N . SER A 1 93 ? -28.676 -26.891 32.548 1.00 49.12 93 SER A N 1
ATOM 693 C CA . SER A 1 93 ? -28.064 -26.743 33.878 1.00 49.12 93 SER A CA 1
ATOM 694 C C . SER A 1 93 ? -28.616 -27.702 34.945 1.00 49.12 93 SER A C 1
ATOM 696 O O . SER A 1 93 ? -28.099 -27.707 36.055 1.00 49.12 93 SER A O 1
ATOM 698 N N . GLU A 1 94 ? -29.595 -28.561 34.629 1.00 46.50 94 GLU A N 1
ATOM 699 C CA . GLU A 1 94 ? -30.077 -29.624 35.539 1.00 46.50 94 GLU A CA 1
ATOM 700 C C . GLU A 1 94 ? -29.297 -30.958 35.428 1.00 46.50 94 GLU A C 1
ATOM 702 O O . GLU A 1 94 ? -29.658 -31.935 36.082 1.00 46.50 94 GLU A O 1
ATOM 707 N N . VAL A 1 95 ? -28.222 -31.035 34.624 1.00 46.50 95 VAL A N 1
ATOM 708 C CA . VAL A 1 95 ? -27.435 -32.279 34.416 1.00 46.50 95 VAL A CA 1
ATOM 709 C C . VAL A 1 95 ? -25.956 -32.149 34.828 1.00 46.50 95 VAL A C 1
ATOM 711 O O . VAL A 1 95 ? -25.115 -32.922 34.369 1.00 46.50 95 VAL A O 1
ATOM 714 N N . VAL A 1 96 ? -25.604 -31.212 35.717 1.00 40.62 96 VAL A N 1
ATOM 715 C CA . VAL A 1 96 ? -24.282 -31.204 36.381 1.00 40.62 96 VAL A CA 1
ATOM 716 C C . VAL A 1 96 ? -24.427 -30.994 37.878 1.00 40.62 96 VAL A C 1
ATOM 718 O O . VAL A 1 96 ? -25.108 -30.022 38.263 1.00 40.62 96 VAL A O 1
#

pLDDT: mean 90.8, std 12.96, range [40.62, 98.69]